Protein AF-A0A958N5G3-F1 (afdb_monomer)

Radius of gyration: 27.51 Å; Cα contacts (8 Å, |Δi|>4): 204; chains: 1; bounding box: 48×37×100 Å

Nearest PDB structures (foldseek):
  7nv1-assembly1_A  TM=3.699E-01  e=6.752E-01  Homo sapiens
  1t94-assembly2_B  TM=3.062E-01  e=9.249E-01  Homo sapiens
  6cst-assembly1_A  TM=3.623E-01  e=1.349E+00  Homo sapiens
  3in5-assembly2_B  TM=3.674E-01  e=1.630E+00  Homo sapiens
  5kt7-assembly1_A  TM=2.240E-01  e=6.510E+00  Homo sapiens

Sequence (167 aa):
MKTSIAASFFASALIHGILYFSLFLHKNIPQATYTEISIQHLPSVKSSKKATSQQRSTRKSFLKESKLEGDSLTHPQNFAPIYGKSLGIVANYPRLSRTLGEVGKVLVQIKYFSDKPMTFKVIESSGYSRLDQSAVLAAREAAKNENLIKYLLTKNQIELAFEFRLK

Secondary structure (DSSP, 8-state):
--SHHHHHHHHHHHHHHHHHHHHHTTTT---EEEEEEEEE--------------------------------------PPP-BGGGGT------HHHHHTT--EEEEEEEEEETTEEEEEEEEE--S-HHHHHHHHHHHHHHTT-HHHHHHHHHHSEEEEEEEEEE-

Structure (mmCIF, N/CA/C/O backb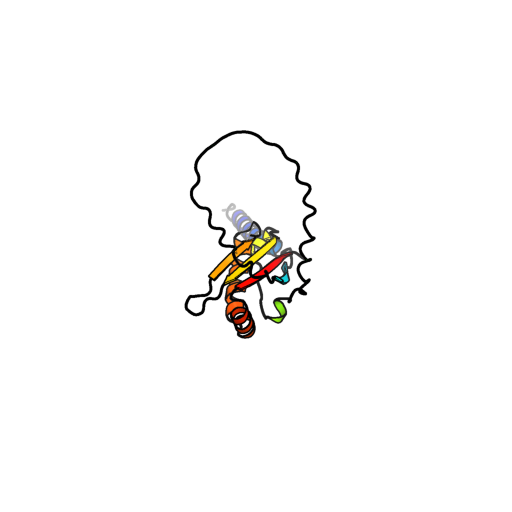one):
data_AF-A0A958N5G3-F1
#
_entry.id   AF-A0A958N5G3-F1
#
loop_
_atom_site.group_PDB
_atom_site.id
_atom_site.type_symbol
_atom_site.label_atom_id
_atom_site.label_alt_id
_atom_site.label_comp_id
_atom_site.label_asym_id
_atom_site.label_entity_id
_atom_site.label_seq_id
_atom_site.pdbx_PDB_ins_code
_atom_site.Cartn_x
_atom_site.Cartn_y
_atom_site.Cartn_z
_atom_site.occupancy
_atom_site.B_iso_or_equiv
_atom_site.auth_seq_id
_atom_site.auth_comp_id
_atom_site.auth_asym_id
_atom_site.auth_atom_id
_atom_site.pdbx_PDB_model_num
ATOM 1 N N . MET A 1 1 ? 10.609 20.676 -60.677 1.00 56.97 1 MET A N 1
ATOM 2 C CA . MET A 1 1 ? 9.583 19.802 -60.054 1.00 56.97 1 MET A CA 1
ATOM 3 C C . MET A 1 1 ? 10.100 18.382 -59.737 1.00 56.97 1 MET A C 1
ATOM 5 O O . MET A 1 1 ? 9.409 17.418 -60.024 1.00 56.97 1 MET A O 1
ATOM 9 N N . LYS A 1 2 ? 11.288 18.199 -59.129 1.00 53.19 2 LYS A N 1
ATOM 10 C CA . LYS A 1 2 ? 11.802 16.850 -58.758 1.00 53.19 2 LYS A CA 1
ATOM 11 C C . LYS A 1 2 ? 12.145 16.679 -57.269 1.00 53.19 2 LYS A C 1
ATOM 13 O O . LYS A 1 2 ? 12.445 15.576 -56.838 1.00 53.19 2 LYS A O 1
ATOM 18 N N . THR A 1 3 ? 12.044 17.735 -56.464 1.00 57.22 3 THR A N 1
ATOM 19 C CA . THR A 1 3 ? 12.371 17.710 -55.026 1.00 57.22 3 THR A CA 1
ATOM 20 C C . THR A 1 3 ? 11.212 17.256 -54.129 1.00 57.22 3 THR A C 1
ATOM 22 O O . THR A 1 3 ? 11.436 16.932 -52.970 1.00 57.22 3 THR A O 1
ATOM 25 N N . SER A 1 4 ? 9.980 17.174 -54.649 1.00 59.75 4 SER A N 1
ATOM 26 C CA . SER A 1 4 ? 8.784 16.900 -53.832 1.00 59.75 4 SER A CA 1
ATOM 27 C C . SER A 1 4 ? 8.598 15.430 -53.435 1.00 59.75 4 SER A C 1
ATOM 29 O O . SER A 1 4 ? 7.917 15.161 -52.452 1.00 59.75 4 SER A O 1
ATOM 31 N N . ILE A 1 5 ? 9.169 14.479 -54.179 1.00 60.59 5 ILE A N 1
ATOM 32 C CA . ILE A 1 5 ? 8.920 13.041 -53.962 1.00 60.59 5 ILE A CA 1
ATOM 33 C C . ILE A 1 5 ? 9.827 12.477 -52.858 1.00 60.59 5 ILE A C 1
ATOM 35 O O . ILE A 1 5 ? 9.424 11.585 -52.123 1.00 60.59 5 ILE A O 1
ATOM 39 N N . ALA A 1 6 ? 11.035 13.021 -52.678 1.00 62.53 6 ALA A N 1
ATOM 40 C CA . ALA A 1 6 ? 11.955 12.546 -51.643 1.00 62.53 6 ALA A CA 1
ATOM 41 C C . ALA A 1 6 ? 11.454 12.868 -50.221 1.00 62.53 6 ALA A C 1
ATOM 43 O O . ALA A 1 6 ? 11.598 12.049 -49.317 1.00 62.53 6 ALA A O 1
ATOM 44 N N . ALA A 1 7 ? 10.807 14.021 -50.022 1.00 64.75 7 ALA A N 1
ATOM 45 C CA . ALA A 1 7 ? 10.348 14.466 -48.705 1.00 64.75 7 ALA A CA 1
ATOM 46 C C . ALA A 1 7 ? 9.241 13.574 -48.101 1.00 64.75 7 ALA A C 1
ATOM 48 O O . ALA A 1 7 ? 9.214 13.364 -46.888 1.00 64.75 7 ALA A O 1
ATOM 49 N N . SER A 1 8 ? 8.362 12.994 -48.926 1.00 64.00 8 SER A N 1
ATOM 50 C CA . SER A 1 8 ? 7.267 12.137 -48.447 1.00 64.00 8 SER A CA 1
ATOM 51 C C . SER A 1 8 ? 7.743 10.788 -47.896 1.00 64.00 8 SER A C 1
ATOM 53 O O . SER A 1 8 ? 7.128 10.256 -46.971 1.00 64.00 8 SER A O 1
ATOM 55 N N . PHE A 1 9 ? 8.858 10.246 -48.400 1.00 68.44 9 PHE A N 1
ATOM 56 C CA . PHE A 1 9 ? 9.414 8.987 -47.889 1.00 68.44 9 PHE A CA 1
ATOM 57 C C . PHE A 1 9 ? 10.032 9.151 -46.496 1.00 68.44 9 PHE A C 1
ATOM 59 O O . PHE A 1 9 ? 9.823 8.298 -45.632 1.00 68.44 9 PHE A O 1
ATOM 66 N N . PHE A 1 10 ? 10.716 10.270 -46.241 1.00 68.62 10 PHE A N 1
ATOM 67 C CA . PHE A 1 10 ? 11.293 10.548 -44.923 1.00 68.62 10 PHE A CA 1
ATOM 68 C C . PHE A 1 10 ? 10.221 10.748 -43.849 1.00 68.62 10 PHE A C 1
ATOM 70 O O . PHE A 1 10 ? 10.361 10.213 -42.752 1.00 68.62 10 PHE A O 1
ATOM 77 N N . ALA A 1 11 ? 9.122 11.439 -44.169 1.00 70.44 11 ALA A N 1
ATOM 78 C CA . ALA A 1 11 ? 8.020 11.630 -43.226 1.00 70.44 11 ALA A CA 1
ATOM 79 C C . ALA A 1 11 ? 7.360 10.297 -42.823 1.00 70.44 11 ALA A C 1
ATOM 81 O O . ALA A 1 11 ? 7.103 10.060 -41.642 1.00 70.44 11 ALA A O 1
ATOM 82 N N . SER A 1 12 ? 7.144 9.393 -43.785 1.00 77.12 12 SER A N 1
ATOM 83 C CA . SER A 1 12 ? 6.541 8.083 -43.514 1.00 77.12 12 SER A CA 1
ATOM 84 C C . SER A 1 12 ? 7.447 7.188 -42.660 1.00 77.12 12 SER A C 1
ATOM 86 O O . SER A 1 12 ? 6.979 6.588 -41.688 1.00 77.12 12 SER A O 1
ATOM 88 N N . ALA A 1 13 ? 8.751 7.143 -42.959 1.00 74.81 13 ALA A N 1
ATOM 89 C CA . ALA A 1 13 ? 9.713 6.351 -42.192 1.00 74.81 13 ALA A CA 1
ATOM 90 C C . ALA A 1 13 ? 9.807 6.805 -40.723 1.00 74.81 13 ALA A C 1
ATOM 92 O O . ALA A 1 13 ? 9.914 5.972 -39.824 1.00 74.81 13 ALA A O 1
ATOM 93 N N . LEU A 1 14 ? 9.699 8.112 -40.469 1.00 77.31 14 LEU A N 1
ATOM 94 C CA . LEU A 1 14 ? 9.748 8.685 -39.123 1.00 77.31 14 LEU A CA 1
ATOM 95 C C . LEU A 1 14 ? 8.512 8.303 -38.291 1.00 77.31 14 LEU A C 1
ATOM 97 O O . LEU A 1 14 ? 8.649 7.890 -37.140 1.00 77.31 14 LEU A O 1
ATOM 101 N N . ILE A 1 15 ? 7.316 8.357 -38.888 1.00 75.94 15 ILE A N 1
ATOM 102 C CA . ILE A 1 15 ? 6.063 7.964 -38.221 1.00 75.94 15 ILE A CA 1
ATOM 103 C C . ILE A 1 15 ? 6.079 6.470 -37.871 1.00 75.94 15 ILE A C 1
ATOM 105 O O . ILE A 1 15 ? 5.776 6.094 -36.737 1.00 75.94 15 ILE A O 1
ATOM 109 N N . HIS A 1 16 ? 6.487 5.615 -38.812 1.00 72.50 16 HIS A N 1
ATOM 110 C CA . HIS A 1 16 ? 6.572 4.177 -38.561 1.00 72.50 16 HIS A CA 1
ATOM 111 C C . HIS A 1 16 ? 7.665 3.853 -37.535 1.00 72.50 16 HIS A C 1
ATOM 113 O O . HIS A 1 16 ? 7.435 3.034 -36.648 1.00 72.50 16 HIS A O 1
ATOM 119 N N . GLY A 1 17 ? 8.813 4.538 -37.581 1.00 75.56 17 GLY A N 1
ATOM 120 C CA . GLY A 1 17 ? 9.888 4.379 -36.599 1.00 75.56 17 GLY A CA 1
ATOM 121 C C . GLY A 1 17 ? 9.434 4.671 -35.165 1.00 75.56 17 GLY A C 1
ATOM 122 O O . GLY A 1 17 ? 9.694 3.870 -34.268 1.00 75.56 17 GLY A O 1
ATOM 123 N N . ILE A 1 18 ? 8.686 5.759 -34.952 1.00 79.00 18 ILE A N 1
ATOM 124 C CA . ILE A 1 18 ? 8.132 6.110 -33.632 1.00 79.00 18 ILE A CA 1
ATOM 125 C C . ILE A 1 18 ? 7.137 5.041 -33.151 1.00 79.00 18 ILE A C 1
ATOM 127 O O . ILE A 1 18 ? 7.193 4.619 -31.993 1.00 79.00 18 ILE A O 1
ATOM 131 N N . LEU A 1 19 ? 6.261 4.551 -34.035 1.00 72.31 19 LEU A N 1
ATOM 132 C CA . LEU A 1 19 ? 5.289 3.507 -33.694 1.00 72.31 19 LEU A CA 1
ATOM 133 C C . LEU A 1 19 ? 5.976 2.185 -33.322 1.00 72.31 19 LEU A C 1
ATOM 135 O O . LEU A 1 19 ? 5.677 1.620 -32.267 1.00 72.31 19 LEU A O 1
ATOM 139 N N . TYR A 1 20 ? 6.947 1.723 -34.114 1.00 73.25 20 TYR A N 1
ATOM 140 C CA . TYR A 1 20 ? 7.701 0.502 -33.809 1.00 73.25 20 TYR A CA 1
ATOM 141 C C . TYR A 1 20 ? 8.511 0.626 -32.516 1.00 73.25 20 TYR A C 1
ATOM 143 O O . TYR A 1 20 ? 8.514 -0.307 -31.712 1.00 73.25 20 TYR A O 1
ATOM 151 N N . PHE A 1 21 ? 9.136 1.778 -32.265 1.00 72.75 21 PHE A N 1
ATOM 152 C CA . PHE A 1 21 ? 9.878 2.018 -31.027 1.00 72.75 21 PHE A CA 1
ATOM 153 C C . PHE A 1 21 ? 8.960 1.997 -29.793 1.00 72.75 21 PHE A C 1
ATOM 155 O O . PHE A 1 21 ? 9.295 1.386 -28.776 1.00 72.75 21 PHE A O 1
ATOM 162 N N . SER A 1 22 ? 7.754 2.568 -29.899 1.00 64.56 22 SER A N 1
ATOM 163 C CA . SER A 1 22 ? 6.759 2.542 -28.817 1.00 64.56 22 SER A CA 1
ATOM 164 C C . SER A 1 22 ? 6.246 1.127 -28.497 1.00 64.56 22 SER A C 1
ATOM 166 O O . SER A 1 22 ? 6.020 0.801 -27.327 1.00 64.56 22 SER A O 1
ATOM 168 N N . LEU A 1 23 ? 6.125 0.261 -29.511 1.00 65.38 23 LEU A N 1
ATOM 169 C CA . LEU A 1 23 ? 5.750 -1.148 -29.351 1.00 65.38 23 LEU A CA 1
ATOM 170 C C . LEU A 1 23 ? 6.904 -1.996 -28.802 1.00 65.38 23 LEU A C 1
ATOM 172 O O . LEU A 1 23 ? 6.674 -2.890 -27.987 1.00 65.38 23 LEU A O 1
ATOM 176 N N . PHE A 1 24 ? 8.142 -1.707 -29.206 1.00 70.94 24 PHE A N 1
ATOM 177 C CA . PHE A 1 24 ? 9.328 -2.397 -28.700 1.00 70.94 24 PHE A CA 1
ATOM 178 C C . PHE A 1 24 ? 9.527 -2.148 -27.199 1.00 70.94 24 PHE A C 1
ATOM 180 O O . PHE A 1 24 ? 9.746 -3.093 -26.442 1.00 70.94 24 PHE A O 1
ATOM 187 N N . LEU A 1 25 ? 9.320 -0.908 -26.741 1.00 66.69 25 LEU A N 1
ATOM 188 C CA . LEU A 1 25 ? 9.351 -0.557 -25.316 1.00 66.69 25 LEU A CA 1
ATOM 189 C C . LEU A 1 25 ? 8.257 -1.25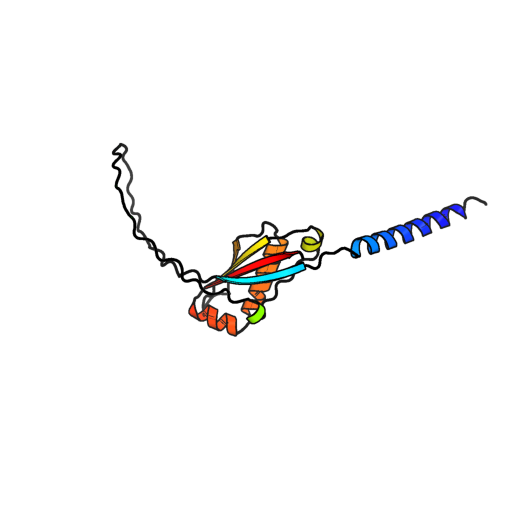3 -24.481 1.00 66.69 25 LEU A C 1
ATOM 191 O O . LEU A 1 25 ? 8.403 -1.369 -23.266 1.00 66.69 25 LEU A O 1
ATOM 195 N N . HIS A 1 26 ? 7.175 -1.743 -25.097 1.00 58.81 26 HIS A N 1
ATOM 196 C CA . HIS A 1 26 ? 6.100 -2.433 -24.374 1.00 58.81 26 HIS A CA 1
ATOM 197 C C . HIS A 1 26 ? 6.361 -3.925 -24.123 1.00 58.81 26 HIS A C 1
ATOM 199 O O . HIS A 1 26 ? 5.718 -4.493 -23.241 1.00 58.81 26 HIS A O 1
ATOM 205 N N . LYS A 1 27 ? 7.273 -4.583 -24.857 1.00 61.78 27 LYS A N 1
ATOM 206 C CA . LYS A 1 27 ? 7.386 -6.054 -24.807 1.00 61.78 27 LYS A CA 1
ATOM 207 C C . LYS A 1 27 ? 8.090 -6.618 -23.568 1.00 61.78 27 LYS A C 1
ATOM 209 O O . LYS A 1 27 ? 7.886 -7.788 -23.269 1.00 61.78 27 LYS A O 1
ATOM 214 N N . ASN A 1 28 ? 8.825 -5.801 -22.812 1.00 60.94 28 ASN A N 1
ATOM 215 C CA . ASN A 1 28 ? 9.620 -6.260 -21.665 1.00 60.94 28 ASN A CA 1
ATOM 216 C C . ASN A 1 28 ? 9.229 -5.565 -20.353 1.00 60.94 28 ASN A C 1
ATOM 218 O O . ASN A 1 28 ? 10.093 -5.137 -19.593 1.00 60.94 28 ASN A O 1
ATOM 222 N N . ILE A 1 29 ? 7.932 -5.406 -20.077 1.00 63.16 29 ILE A N 1
ATOM 223 C CA . ILE A 1 29 ? 7.505 -4.945 -18.750 1.00 63.16 29 ILE A CA 1
ATOM 224 C C . ILE A 1 29 ? 7.516 -6.166 -17.814 1.00 63.16 29 ILE A C 1
ATOM 226 O O . ILE A 1 29 ? 6.706 -7.071 -18.031 1.00 63.16 29 ILE A O 1
ATOM 230 N N . PRO A 1 30 ? 8.388 -6.217 -16.788 1.00 63.66 30 PRO A N 1
ATOM 231 C CA . PRO A 1 30 ? 8.432 -7.346 -15.860 1.00 63.66 30 PRO A CA 1
ATOM 232 C C . PRO A 1 30 ? 7.065 -7.533 -15.197 1.00 63.66 30 PRO A C 1
ATOM 234 O O . PRO A 1 30 ? 6.406 -6.556 -14.820 1.00 63.66 30 PRO A O 1
ATOM 237 N N . GLN A 1 31 ? 6.604 -8.779 -15.067 1.00 61.09 31 GLN A N 1
ATOM 238 C CA . GLN A 1 31 ? 5.337 -9.063 -14.396 1.00 61.09 31 GLN A CA 1
ATOM 239 C C . GLN A 1 31 ? 5.504 -8.844 -12.892 1.00 61.09 31 GLN A C 1
ATOM 241 O O . GLN A 1 31 ? 5.977 -9.705 -12.157 1.00 61.09 31 GLN A O 1
ATOM 246 N N . ALA A 1 32 ? 5.107 -7.673 -12.408 1.00 57.0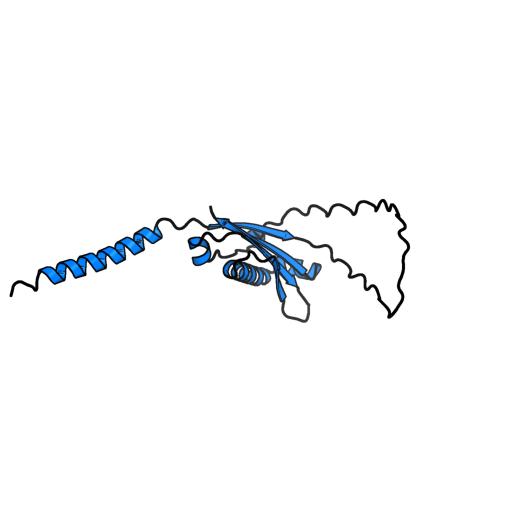3 32 ALA A N 1
ATOM 247 C CA . ALA A 1 32 ? 5.167 -7.393 -10.985 1.00 57.03 32 ALA A CA 1
ATOM 248 C C . ALA A 1 32 ? 4.114 -8.208 -10.228 1.00 57.03 32 ALA A C 1
ATOM 250 O O . ALA A 1 32 ? 2.931 -8.184 -10.572 1.00 57.03 32 ALA A O 1
ATOM 251 N N . THR A 1 33 ? 4.539 -8.908 -9.180 1.00 59.12 33 THR A N 1
ATOM 252 C CA . THR A 1 33 ? 3.642 -9.625 -8.269 1.00 59.12 33 THR A CA 1
ATOM 253 C C . THR A 1 33 ? 3.908 -9.117 -6.860 1.00 59.12 33 THR A C 1
ATOM 255 O O . THR A 1 33 ? 5.042 -9.147 -6.393 1.00 59.12 33 THR A O 1
ATOM 258 N N . TYR A 1 34 ? 2.877 -8.653 -6.158 1.00 60.78 34 TYR A N 1
ATOM 259 C CA . TYR A 1 34 ? 3.000 -8.429 -4.719 1.00 60.78 34 TYR A CA 1
ATOM 260 C C . TYR A 1 34 ? 2.934 -9.800 -4.043 1.00 60.78 34 TYR A C 1
ATOM 262 O O . TYR A 1 34 ? 2.056 -10.607 -4.356 1.00 60.78 34 TYR A O 1
ATOM 270 N N . THR A 1 35 ? 3.919 -10.112 -3.207 1.00 56.84 35 THR A N 1
ATOM 271 C CA . THR A 1 35 ? 4.128 -11.511 -2.798 1.00 56.84 35 THR A CA 1
ATOM 272 C C . THR A 1 35 ? 3.618 -11.773 -1.391 1.00 56.84 35 THR A C 1
ATOM 274 O O . THR A 1 35 ? 3.163 -12.878 -1.111 1.00 56.84 35 THR A O 1
ATOM 277 N N . GLU A 1 36 ? 3.572 -10.760 -0.527 1.00 61.84 36 GLU A N 1
ATOM 278 C CA . GLU A 1 36 ? 3.186 -11.005 0.853 1.00 61.84 36 GLU A CA 1
ATOM 279 C C . GLU A 1 36 ? 2.601 -9.761 1.508 1.00 61.84 36 GLU A C 1
ATOM 281 O O . GLU A 1 36 ? 3.158 -8.663 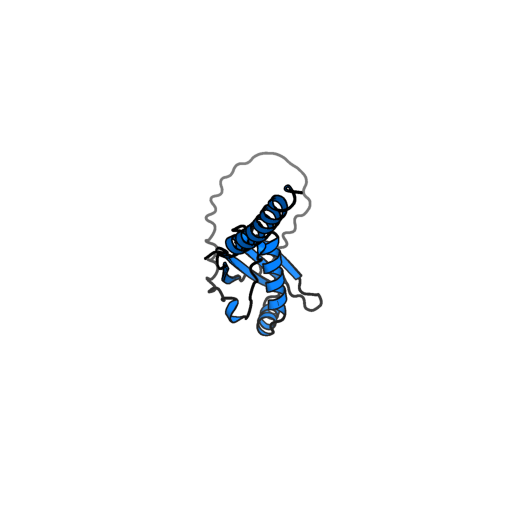1.427 1.00 61.84 36 GLU A O 1
ATOM 286 N N . ILE A 1 37 ? 1.445 -9.951 2.141 1.00 64.69 37 ILE A N 1
ATOM 287 C CA . ILE A 1 37 ? 0.921 -9.008 3.116 1.00 64.69 37 ILE A CA 1
ATOM 288 C C . ILE A 1 37 ? 0.951 -9.740 4.441 1.00 64.69 37 ILE A C 1
ATOM 290 O O . ILE A 1 37 ? 0.258 -10.746 4.576 1.00 64.69 37 ILE A O 1
ATOM 294 N N . SER A 1 38 ? 1.757 -9.262 5.379 1.00 69.31 38 SER A N 1
ATOM 295 C CA . SER A 1 38 ? 1.874 -9.854 6.710 1.00 69.31 38 SER A CA 1
ATOM 296 C C . SER A 1 38 ? 1.308 -8.887 7.738 1.00 69.31 38 SER A C 1
ATOM 298 O O . SER A 1 38 ? 1.660 -7.704 7.749 1.00 69.31 38 SER A O 1
ATOM 300 N N . ILE A 1 39 ? 0.404 -9.381 8.583 1.00 66.81 39 ILE A N 1
ATOM 301 C CA . ILE A 1 39 ? -0.124 -8.617 9.712 1.00 66.81 39 ILE A CA 1
ATOM 302 C C . ILE A 1 39 ? 0.817 -8.821 10.889 1.00 66.81 39 ILE A C 1
ATOM 304 O O . ILE A 1 39 ? 0.912 -9.924 11.427 1.00 66.81 39 ILE A O 1
ATOM 308 N N . GLN A 1 40 ? 1.493 -7.753 11.302 1.00 70.25 40 GLN A N 1
ATOM 309 C CA . GLN A 1 40 ? 2.319 -7.792 12.500 1.00 70.25 40 GLN A CA 1
ATOM 310 C C . GLN A 1 40 ? 1.502 -7.312 13.698 1.00 70.25 40 GLN A C 1
ATOM 312 O O . GLN A 1 40 ? 0.962 -6.205 13.729 1.00 70.25 40 GLN A O 1
ATOM 317 N N . HIS A 1 41 ? 1.394 -8.175 14.704 1.00 60.22 41 HIS A N 1
ATOM 318 C CA . HIS A 1 41 ? 0.858 -7.807 16.002 1.00 60.22 41 HIS A CA 1
ATOM 319 C C . HIS A 1 41 ? 1.974 -7.221 16.857 1.00 60.22 41 HIS A C 1
ATOM 321 O O . HIS A 1 41 ? 2.791 -7.967 17.395 1.00 60.22 41 HIS A O 1
ATOM 327 N N . LEU A 1 42 ? 1.982 -5.902 17.054 1.00 56.84 42 LEU A N 1
ATOM 328 C CA . LEU A 1 42 ? 2.784 -5.349 18.138 1.00 56.84 42 LEU A CA 1
ATOM 329 C C . LEU A 1 42 ? 2.050 -5.574 19.463 1.00 56.84 42 LEU A C 1
ATOM 331 O O . LEU A 1 42 ? 0.879 -5.188 19.584 1.00 56.84 42 LEU A O 1
ATOM 335 N N . PRO A 1 43 ? 2.708 -6.161 20.481 1.00 54.22 43 PRO A N 1
ATOM 336 C CA . PRO A 1 43 ? 2.175 -6.100 21.829 1.00 54.22 43 PRO A CA 1
ATOM 337 C C . PRO A 1 43 ? 1.983 -4.623 22.173 1.00 54.22 43 PRO A C 1
ATOM 339 O O . PRO A 1 43 ? 2.868 -3.803 21.936 1.00 54.22 43 PRO A O 1
ATOM 342 N N . SER A 1 44 ? 0.804 -4.270 22.691 1.00 51.44 44 SER A N 1
ATOM 343 C CA . SER A 1 44 ? 0.532 -2.931 23.211 1.00 51.44 44 SER A CA 1
ATOM 344 C C . SER A 1 44 ? 1.555 -2.642 24.307 1.00 51.44 44 SER A C 1
ATOM 346 O O . SER A 1 44 ? 1.347 -3.022 25.462 1.00 51.44 44 SER A O 1
ATOM 348 N N . VAL A 1 45 ? 2.664 -1.991 23.951 1.00 57.47 45 VAL A N 1
ATOM 349 C CA . VAL A 1 45 ? 3.656 -1.509 24.905 1.00 57.47 45 VAL A CA 1
ATOM 350 C C . VAL A 1 45 ? 2.918 -0.490 25.755 1.00 57.47 45 VAL A C 1
ATOM 352 O O . VAL A 1 45 ? 2.686 0.640 25.326 1.00 57.47 45 VAL A O 1
ATOM 355 N N . LYS A 1 46 ? 2.461 -0.915 26.940 1.00 55.75 46 LYS A N 1
ATOM 356 C CA . LYS A 1 46 ? 1.905 -0.016 27.949 1.00 55.75 46 LYS A CA 1
ATOM 357 C C . LYS A 1 46 ? 2.972 1.046 28.155 1.00 55.75 46 LYS A C 1
ATOM 359 O O . LYS A 1 46 ? 4.033 0.736 28.690 1.00 55.75 46 LYS A O 1
ATOM 364 N N . SER A 1 47 ? 2.734 2.260 27.654 1.00 50.94 47 SER A N 1
ATOM 365 C CA . SER A 1 47 ? 3.684 3.352 27.801 1.00 50.94 47 SER A CA 1
ATOM 366 C C . SER A 1 47 ? 3.884 3.546 29.297 1.00 50.94 47 SER A C 1
ATOM 368 O O . SER A 1 47 ? 2.997 4.053 29.989 1.00 50.94 47 SER A O 1
ATOM 370 N N . SER A 1 48 ? 5.017 3.076 29.810 1.00 51.88 48 SER A N 1
ATOM 371 C CA . SER A 1 48 ? 5.472 3.385 31.152 1.00 51.88 48 SER A CA 1
ATOM 372 C C . SER A 1 48 ? 5.628 4.899 31.188 1.00 51.88 48 SER A C 1
ATOM 374 O O . SER A 1 48 ? 6.639 5.432 30.731 1.00 51.88 48 SER A O 1
ATOM 376 N N . LYS A 1 49 ? 4.602 5.601 31.686 1.00 53.16 49 LYS A N 1
ATOM 377 C CA . LYS A 1 49 ? 4.686 7.002 32.092 1.00 53.16 49 LYS A CA 1
ATOM 378 C C . LYS A 1 49 ? 5.704 7.068 33.230 1.00 53.16 49 LYS A C 1
ATOM 380 O O . LYS A 1 49 ? 5.340 7.079 34.401 1.00 53.16 49 LYS A O 1
ATOM 385 N N . LYS A 1 50 ? 6.995 7.071 32.894 1.00 53.00 50 LYS A N 1
ATOM 386 C CA . LYS A 1 50 ? 8.036 7.489 33.821 1.00 53.00 50 LYS A CA 1
ATOM 387 C C . LYS A 1 50 ? 7.949 9.002 33.889 1.00 53.00 50 LYS A C 1
ATOM 389 O O . LYS A 1 50 ? 8.371 9.712 32.981 1.00 53.00 50 LYS A O 1
ATOM 394 N N . ALA A 1 51 ? 7.340 9.460 34.975 1.00 61.59 51 ALA A N 1
ATOM 395 C CA . ALA A 1 51 ? 7.585 10.773 35.526 1.00 61.59 51 ALA A CA 1
ATOM 396 C C . ALA A 1 51 ? 9.094 11.052 35.478 1.00 61.59 51 ALA A C 1
ATOM 398 O O . ALA A 1 51 ? 9.897 10.256 35.961 1.00 61.59 51 ALA A O 1
ATOM 399 N N . THR A 1 52 ? 9.497 12.159 34.869 1.00 57.69 52 THR A N 1
ATOM 400 C CA . THR A 1 52 ? 10.817 12.731 35.126 1.00 57.69 52 THR A CA 1
ATOM 401 C C . THR A 1 52 ? 10.598 14.172 35.522 1.00 57.69 52 THR A C 1
ATOM 403 O O . THR A 1 52 ? 10.433 15.078 34.710 1.00 57.69 52 THR A O 1
ATOM 406 N N . SER A 1 53 ? 10.486 14.271 36.842 1.00 56.91 53 SER A N 1
ATOM 407 C CA . SER A 1 53 ? 10.658 15.440 37.675 1.00 56.91 53 SER A CA 1
ATOM 408 C C . SER A 1 53 ? 11.914 16.215 37.290 1.00 56.91 53 SER A C 1
ATOM 410 O O . SER A 1 53 ? 12.941 15.643 36.925 1.00 56.91 53 SER A O 1
ATOM 412 N N . GLN A 1 54 ? 11.805 17.529 37.437 1.00 61.41 54 GLN A N 1
ATOM 413 C CA . GLN A 1 54 ? 12.906 18.470 37.531 1.00 61.41 54 GLN A CA 1
ATOM 414 C C . GLN A 1 54 ? 14.024 17.907 38.423 1.00 61.41 54 GLN A C 1
ATOM 416 O O . GLN A 1 54 ? 13.795 17.674 39.607 1.00 61.41 54 GLN A O 1
ATOM 421 N N . GLN A 1 55 ? 15.249 17.775 37.907 1.00 54.00 55 GLN A N 1
ATOM 422 C CA . GLN A 1 55 ? 16.418 18.035 38.744 1.00 54.00 55 GLN A CA 1
ATOM 423 C C . GLN A 1 55 ? 17.644 18.436 37.927 1.00 54.00 55 GLN A C 1
ATOM 425 O O . GLN A 1 55 ? 18.116 17.757 37.020 1.00 54.00 55 GLN A O 1
ATOM 430 N N . ARG A 1 56 ? 18.096 19.634 38.275 1.00 62.50 56 ARG A N 1
ATOM 431 C CA . ARG A 1 56 ? 19.174 20.436 37.722 1.00 62.50 56 ARG A CA 1
ATOM 432 C C . ARG A 1 56 ? 20.408 20.204 38.598 1.00 62.50 56 ARG A C 1
ATOM 434 O O . ARG A 1 56 ? 20.281 20.317 39.812 1.00 62.50 56 ARG A O 1
ATOM 441 N N . SER A 1 57 ? 21.578 20.024 37.971 1.00 67.62 57 SER A N 1
ATOM 442 C CA . SER A 1 57 ? 22.929 20.010 38.581 1.00 67.62 57 SER A CA 1
ATOM 443 C C . SER A 1 57 ? 23.198 18.811 39.520 1.00 67.62 57 SER A C 1
ATOM 445 O O . SER A 1 57 ? 22.310 18.388 40.235 1.00 67.62 57 SER A O 1
ATOM 447 N N . THR A 1 58 ? 24.350 18.145 39.566 1.00 58.22 58 THR A N 1
ATOM 448 C CA . THR A 1 58 ? 25.740 18.537 39.330 1.00 58.22 58 THR A CA 1
ATOM 449 C C . THR A 1 58 ? 26.586 17.349 38.833 1.00 58.22 58 THR A C 1
ATOM 451 O O . THR A 1 58 ? 26.243 16.177 38.920 1.00 58.22 58 THR A O 1
ATOM 454 N N . ARG A 1 59 ? 27.727 17.746 38.280 1.00 61.25 59 ARG A N 1
ATOM 455 C CA . ARG A 1 59 ? 28.910 17.041 37.780 1.00 61.25 59 ARG A CA 1
ATOM 456 C C . ARG A 1 59 ? 29.501 15.967 38.730 1.00 61.25 59 ARG A C 1
ATOM 458 O O . ARG A 1 59 ? 29.506 16.171 39.936 1.00 61.25 59 ARG A O 1
ATOM 465 N N . LYS A 1 60 ? 30.219 15.015 38.105 1.00 57.22 60 LYS A N 1
ATOM 466 C CA . LYS A 1 60 ? 31.386 14.207 38.562 1.00 57.22 60 LYS A CA 1
ATOM 467 C C . LYS A 1 60 ? 31.168 12.764 39.069 1.00 57.22 60 LYS A C 1
ATOM 469 O O . LYS A 1 60 ? 30.810 12.518 40.208 1.00 57.22 60 LYS A O 1
ATOM 474 N N . SER A 1 61 ? 31.582 11.848 38.181 1.00 69.19 61 SER A N 1
ATOM 475 C CA . SER A 1 61 ? 32.448 10.679 38.418 1.00 69.19 61 SER A CA 1
ATOM 476 C C . SER A 1 61 ? 32.054 9.675 39.503 1.00 69.19 61 SER A C 1
ATOM 478 O O . SER A 1 61 ? 32.453 9.826 40.654 1.00 69.19 61 SER A O 1
ATOM 480 N N . PHE A 1 62 ? 31.467 8.553 39.082 1.00 53.12 62 PHE A N 1
ATOM 481 C CA . PHE A 1 62 ? 31.831 7.250 39.639 1.00 53.12 62 PHE A CA 1
ATOM 482 C C . PHE A 1 62 ? 31.487 6.137 38.640 1.00 53.12 62 PHE A C 1
ATOM 484 O O . PHE A 1 62 ? 30.320 5.848 38.382 1.00 53.12 62 PHE A O 1
ATOM 491 N N . LEU A 1 63 ? 32.524 5.559 38.032 1.00 62.84 63 LEU A N 1
ATOM 492 C CA . LEU A 1 63 ? 32.437 4.381 37.179 1.00 62.84 63 LEU A CA 1
ATOM 493 C C . LEU A 1 63 ? 32.263 3.172 38.110 1.00 62.84 63 LEU A C 1
ATOM 495 O O . LEU A 1 63 ? 33.196 2.807 38.822 1.00 62.84 63 LEU A O 1
ATOM 499 N N . LYS A 1 64 ? 31.062 2.592 38.160 1.00 55.53 64 LYS A N 1
ATOM 500 C CA . LYS A 1 64 ? 30.816 1.321 38.850 1.00 55.53 64 LYS A CA 1
ATOM 501 C C . LYS A 1 64 ? 30.155 0.364 37.872 1.00 55.53 64 LYS A C 1
ATOM 503 O O . LYS A 1 64 ? 28.976 0.497 37.552 1.00 55.53 64 LYS A O 1
ATOM 508 N N . GLU A 1 65 ? 30.963 -0.569 37.383 1.00 61.72 65 GLU A N 1
ATOM 509 C CA . GLU A 1 65 ? 30.531 -1.746 36.640 1.00 61.72 65 GLU A CA 1
ATOM 510 C C . GLU A 1 65 ? 29.515 -2.512 37.494 1.00 61.72 65 GLU A C 1
ATOM 512 O O . GLU A 1 65 ? 29.851 -3.094 38.525 1.00 61.72 65 GLU A O 1
ATOM 517 N N . SER A 1 66 ? 28.245 -2.468 37.092 1.00 57.03 66 SER A N 1
ATOM 518 C CA . SER A 1 66 ? 27.214 -3.354 37.622 1.00 57.03 66 SER A CA 1
ATOM 519 C C . SER A 1 66 ? 26.826 -4.326 36.521 1.00 57.03 66 SER A C 1
ATOM 521 O O . SER A 1 66 ? 26.163 -3.997 35.540 1.00 57.03 66 SER A O 1
ATOM 523 N N . LYS A 1 67 ? 27.345 -5.537 36.697 1.00 60.69 67 LYS A N 1
ATOM 524 C CA . LYS A 1 67 ? 27.025 -6.757 35.973 1.00 60.69 67 LYS A CA 1
ATOM 525 C C . LYS A 1 67 ? 25.554 -7.088 36.250 1.00 60.69 67 LYS A C 1
ATOM 527 O O . LYS A 1 67 ? 25.234 -7.677 37.276 1.00 60.69 67 LYS A O 1
ATOM 532 N N . LEU A 1 68 ? 24.663 -6.619 35.382 1.00 56.88 68 LEU A N 1
ATOM 533 C CA . LEU A 1 68 ? 23.251 -6.991 35.368 1.00 56.88 68 LEU A CA 1
ATOM 534 C C . LEU A 1 68 ? 23.057 -8.018 34.253 1.00 56.88 68 LEU A C 1
ATOM 536 O O . LEU A 1 68 ? 22.896 -7.665 33.086 1.00 56.88 68 LEU A O 1
ATOM 540 N N . GLU A 1 69 ? 23.107 -9.295 34.636 1.00 54.19 69 GLU A N 1
ATOM 541 C CA . GLU A 1 69 ? 22.477 -10.393 33.901 1.00 54.19 69 GLU A CA 1
ATOM 542 C C . GLU A 1 69 ? 20.969 -10.116 33.890 1.00 54.19 69 GLU A C 1
ATOM 544 O O . GLU A 1 69 ? 20.236 -10.438 34.821 1.00 54.19 69 GLU A O 1
ATOM 549 N N . GLY A 1 70 ? 20.536 -9.373 32.872 1.00 52.34 70 GLY A N 1
ATOM 550 C CA . GLY A 1 70 ? 19.140 -9.062 32.625 1.00 52.34 70 GLY A CA 1
ATOM 551 C C . GLY A 1 70 ? 18.461 -10.253 31.973 1.00 52.34 70 GLY A C 1
ATOM 552 O O . GLY A 1 70 ? 18.798 -10.610 30.844 1.00 52.34 70 GLY A O 1
ATOM 553 N N . ASP A 1 71 ? 17.519 -10.829 32.716 1.00 49.50 71 ASP A N 1
ATOM 554 C CA . ASP A 1 71 ? 16.532 -11.810 32.282 1.00 49.50 71 ASP A CA 1
ATOM 555 C C . ASP A 1 71 ? 16.156 -11.649 30.808 1.00 49.50 71 ASP A C 1
ATOM 557 O O . ASP A 1 71 ? 15.723 -10.585 30.350 1.00 49.50 71 ASP A O 1
ATOM 561 N N . SER A 1 72 ? 16.328 -12.751 30.082 1.00 47.44 72 SER A N 1
ATOM 562 C CA . SER A 1 72 ? 15.965 -12.913 28.683 1.00 47.44 72 SER A CA 1
ATOM 563 C C . SER A 1 72 ? 14.493 -12.545 28.500 1.00 47.44 72 SER A C 1
ATOM 565 O O . SER A 1 72 ? 13.589 -13.313 28.834 1.00 47.44 72 SER A O 1
ATOM 567 N N . LEU A 1 73 ? 14.254 -11.338 27.985 1.00 50.25 73 LEU A N 1
ATOM 568 C CA . LEU A 1 73 ? 12.943 -10.877 27.559 1.00 50.25 73 LEU A CA 1
ATOM 569 C C . LEU A 1 73 ? 12.438 -11.840 26.485 1.00 50.25 73 LEU A C 1
ATOM 571 O O . LEU A 1 73 ? 12.894 -11.826 25.344 1.00 50.25 73 LEU A O 1
ATOM 575 N N . THR A 1 74 ? 11.526 -12.703 26.927 1.00 44.69 74 THR A N 1
ATOM 576 C CA . THR A 1 74 ? 10.563 -13.503 26.173 1.00 44.69 74 THR A CA 1
ATOM 577 C C . THR A 1 74 ? 10.572 -13.216 24.675 1.00 44.69 74 THR A C 1
ATOM 579 O O . THR A 1 74 ? 10.136 -12.144 24.242 1.00 44.69 74 THR A O 1
ATOM 582 N N . HIS A 1 75 ? 11.027 -14.204 23.899 1.00 44.41 75 HIS A N 1
ATOM 583 C CA . HIS A 1 75 ? 10.861 -14.246 22.450 1.00 44.41 75 HIS A CA 1
ATOM 584 C C . HIS A 1 75 ? 9.424 -13.825 22.094 1.00 44.41 75 HIS A C 1
ATOM 586 O O . HIS A 1 75 ? 8.478 -14.418 22.627 1.00 44.41 75 HIS A O 1
ATOM 592 N N . PRO A 1 76 ? 9.233 -12.804 21.240 1.00 46.94 76 PRO A N 1
ATOM 593 C CA . PRO A 1 76 ? 7.905 -12.431 20.786 1.00 46.94 76 PRO A CA 1
ATOM 594 C C . PRO A 1 76 ? 7.272 -13.665 20.149 1.00 46.94 76 PRO A C 1
ATOM 596 O O . PRO A 1 76 ? 7.894 -14.335 19.325 1.00 46.94 76 PRO A O 1
ATOM 599 N N . GLN A 1 77 ? 6.063 -14.004 20.595 1.00 49.50 77 GLN A N 1
ATOM 600 C CA . GLN A 1 77 ? 5.317 -15.134 20.062 1.00 49.50 77 GLN A CA 1
ATOM 601 C C . GLN A 1 77 ? 5.302 -15.035 18.534 1.00 49.50 77 GLN A C 1
ATOM 603 O O . GLN A 1 77 ? 4.875 -14.021 17.982 1.00 49.50 77 GLN A O 1
ATOM 608 N N . ASN A 1 78 ? 5.815 -16.076 17.872 1.00 43.34 78 ASN A N 1
ATOM 609 C CA . ASN A 1 78 ? 5.775 -16.246 16.424 1.00 43.34 78 ASN A CA 1
ATOM 610 C C . ASN A 1 78 ? 4.310 -16.363 15.988 1.00 43.34 78 ASN A C 1
ATOM 612 O O . ASN A 1 78 ? 3.775 -17.459 15.830 1.00 43.34 78 ASN A O 1
ATOM 616 N N . PHE A 1 79 ? 3.633 -15.229 15.834 1.00 54.62 79 PHE A N 1
ATOM 617 C CA . PHE A 1 79 ? 2.347 -15.186 15.162 1.00 54.62 79 PHE A CA 1
ATOM 618 C C . PHE A 1 79 ? 2.603 -15.498 13.690 1.00 54.62 79 PHE A C 1
ATOM 620 O O . PHE A 1 79 ? 3.364 -14.794 13.026 1.00 54.62 79 PHE A O 1
ATOM 627 N N . ALA A 1 80 ? 2.004 -16.583 13.196 1.00 54.03 80 ALA A N 1
ATOM 628 C CA . ALA A 1 80 ? 2.075 -16.920 11.783 1.00 54.03 80 ALA A CA 1
ATOM 629 C C . ALA A 1 80 ? 1.566 -15.722 10.958 1.00 54.03 80 ALA A C 1
ATOM 631 O O . ALA A 1 80 ? 0.525 -15.152 11.308 1.00 54.03 80 ALA A O 1
ATOM 632 N N . PRO A 1 81 ? 2.278 -15.314 9.893 1.00 58.50 81 PRO A N 1
ATOM 633 C CA . PRO A 1 81 ? 1.851 -14.204 9.059 1.00 58.50 81 PRO A CA 1
ATOM 634 C C . PRO A 1 81 ? 0.469 -14.517 8.479 1.00 58.50 81 PRO A C 1
ATOM 636 O O . PRO A 1 81 ? 0.287 -15.480 7.735 1.00 58.50 81 PRO A O 1
ATOM 639 N N . ILE A 1 82 ? -0.532 -13.709 8.828 1.00 64.56 82 ILE A N 1
ATOM 640 C 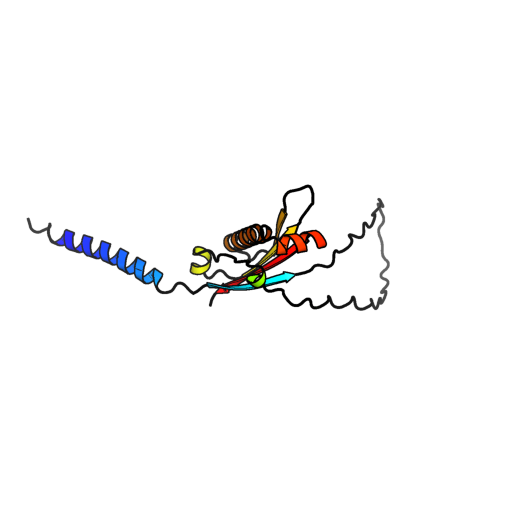CA . ILE A 1 82 ? -1.834 -13.780 8.166 1.00 64.56 82 ILE A CA 1
ATOM 641 C C . ILE A 1 82 ? -1.652 -13.144 6.791 1.00 64.56 82 ILE A C 1
ATOM 643 O O . ILE A 1 82 ? -1.500 -11.927 6.690 1.00 64.56 82 ILE A O 1
ATOM 647 N N . TYR A 1 83 ? -1.667 -13.970 5.745 1.00 69.25 83 TYR A N 1
ATOM 648 C CA . TYR A 1 83 ? -1.553 -13.510 4.365 1.00 69.25 83 TYR A CA 1
ATOM 649 C C . TYR A 1 83 ? -2.716 -12.582 4.017 1.00 69.25 83 TYR A C 1
ATOM 651 O O . TYR A 1 83 ? -3.849 -13.036 3.893 1.00 69.25 83 TYR A O 1
ATOM 659 N N . GLY A 1 84 ? -2.458 -11.297 3.772 1.00 69.25 84 GLY A N 1
ATOM 660 C CA . GLY A 1 84 ? -3.517 -10.317 3.482 1.00 69.25 84 GLY A CA 1
ATOM 661 C C . GLY A 1 84 ? -4.390 -10.641 2.262 1.00 69.25 84 GLY A C 1
ATOM 662 O O . GLY A 1 84 ? -5.490 -10.105 2.152 1.00 69.25 84 GLY A O 1
ATOM 663 N N . LYS A 1 85 ? -3.985 -11.584 1.398 1.00 74.19 85 LYS A N 1
ATOM 664 C CA . LYS A 1 85 ? -4.850 -12.129 0.340 1.00 74.19 85 LYS A CA 1
ATOM 665 C C . LYS A 1 85 ? -6.106 -12.815 0.899 1.00 74.19 85 LYS A C 1
ATOM 667 O O . LYS A 1 85 ? -7.163 -12.691 0.290 1.00 74.19 85 LYS A O 1
ATOM 672 N N . SER A 1 86 ? -6.025 -13.484 2.054 1.00 76.69 86 SER A N 1
ATOM 673 C CA . SER A 1 86 ? -7.200 -14.084 2.714 1.00 76.69 86 SER A CA 1
ATOM 674 C C . SER A 1 86 ? -8.182 -13.027 3.227 1.00 76.69 86 SER A C 1
ATOM 676 O O . SER A 1 86 ? -9.376 -13.285 3.337 1.00 76.69 86 SER A O 1
ATOM 678 N N . LEU A 1 87 ? -7.687 -11.813 3.474 1.00 76.50 87 LEU A N 1
ATOM 679 C CA . LEU A 1 87 ? -8.471 -10.644 3.863 1.00 76.50 87 LEU A CA 1
ATOM 680 C C . LEU A 1 87 ? -8.926 -9.809 2.656 1.00 76.50 87 LEU A C 1
ATOM 682 O O . LEU A 1 87 ? -9.470 -8.719 2.832 1.00 76.50 87 LEU A O 1
ATOM 686 N N . GLY A 1 88 ? -8.699 -10.297 1.431 1.00 81.69 88 GLY A N 1
ATOM 687 C CA . GLY A 1 88 ? -9.036 -9.581 0.201 1.00 81.69 88 GLY A CA 1
ATOM 688 C C . GLY A 1 88 ? -8.222 -8.303 -0.009 1.00 81.69 88 GLY A C 1
ATOM 689 O O . GLY A 1 88 ? -8.632 -7.441 -0.778 1.00 81.69 88 GLY A O 1
ATOM 690 N N . ILE A 1 89 ? -7.084 -8.152 0.674 1.00 86.25 89 ILE A N 1
ATOM 691 C CA . ILE A 1 89 ? -6.237 -6.967 0.551 1.00 86.25 89 ILE A CA 1
ATOM 692 C C . ILE A 1 89 ? -5.365 -7.130 -0.691 1.00 86.25 89 ILE A C 1
ATOM 694 O O . ILE A 1 89 ? -4.573 -8.071 -0.799 1.00 86.25 89 ILE A O 1
ATOM 698 N N . VAL A 1 90 ? -5.503 -6.194 -1.626 1.00 86.56 90 VAL A N 1
ATOM 699 C CA . VAL A 1 90 ? -4.746 -6.167 -2.878 1.00 86.56 90 VAL A CA 1
ATOM 700 C C . VAL A 1 90 ? -4.072 -4.807 -3.005 1.00 86.56 90 VAL A C 1
ATOM 702 O O . VAL A 1 90 ? -4.741 -3.779 -3.039 1.00 86.56 90 VAL A O 1
ATOM 705 N N . ALA A 1 91 ? -2.740 -4.792 -3.078 1.00 89.94 91 ALA A N 1
ATOM 706 C CA . ALA A 1 91 ? -1.984 -3.579 -3.377 1.00 89.94 91 ALA A CA 1
ATOM 707 C C . ALA A 1 91 ? -1.671 -3.499 -4.875 1.00 89.94 91 ALA A C 1
ATOM 709 O O . ALA A 1 91 ? -1.195 -4.462 -5.479 1.00 89.94 91 ALA A O 1
ATOM 710 N N . ASN A 1 92 ? -1.923 -2.340 -5.485 1.00 91.69 92 ASN A N 1
ATOM 711 C CA . ASN A 1 92 ? -1.658 -2.134 -6.906 1.00 91.69 92 ASN A CA 1
ATOM 712 C C . ASN A 1 92 ? -0.197 -1.733 -7.140 1.00 91.69 92 ASN A C 1
ATOM 714 O O . ASN A 1 92 ? 0.237 -0.680 -6.687 1.00 91.69 92 ASN A O 1
ATOM 718 N N . TYR A 1 93 ? 0.566 -2.510 -7.899 1.00 93.06 93 TYR A N 1
ATOM 719 C CA . TYR A 1 93 ? 1.946 -2.145 -8.217 1.00 93.06 93 TYR A CA 1
ATOM 720 C C . TYR A 1 93 ? 1.989 -1.033 -9.281 1.00 93.06 93 TYR A C 1
ATOM 722 O O . TYR A 1 93 ? 1.662 -1.318 -10.443 1.00 93.06 93 TYR A O 1
ATOM 730 N N . PRO A 1 94 ? 2.424 0.204 -8.952 1.00 93.75 94 PRO A N 1
ATOM 731 C CA . PRO A 1 94 ? 2.383 1.327 -9.885 1.00 93.75 94 PRO A CA 1
ATOM 732 C C . PRO A 1 94 ? 3.174 1.041 -11.163 1.00 93.75 94 PRO A C 1
ATOM 734 O O . PRO A 1 94 ? 4.305 0.553 -11.110 1.00 93.75 94 PRO A O 1
ATOM 737 N N . ARG A 1 95 ? 2.599 1.384 -12.324 1.00 90.12 95 ARG A N 1
ATOM 738 C CA . ARG A 1 95 ? 3.214 1.125 -13.639 1.00 90.12 95 ARG A CA 1
ATOM 739 C C . ARG A 1 95 ? 4.625 1.704 -13.737 1.00 90.12 95 ARG A C 1
ATOM 741 O O . ARG A 1 95 ? 5.527 1.007 -14.179 1.00 90.12 95 ARG A O 1
ATOM 748 N N . LEU A 1 96 ? 4.815 2.949 -13.299 1.00 91.81 96 LEU A N 1
ATOM 749 C CA . LEU A 1 96 ? 6.118 3.610 -13.367 1.00 91.81 96 LEU A CA 1
ATOM 750 C C . LEU A 1 96 ? 7.152 2.927 -12.462 1.00 91.81 96 LEU A C 1
ATOM 752 O O . LEU A 1 96 ? 8.261 2.676 -12.911 1.00 91.81 96 LEU A O 1
ATOM 756 N N . SER A 1 97 ? 6.773 2.550 -11.237 1.00 94.88 97 SER A N 1
ATOM 757 C CA . SER A 1 97 ? 7.642 1.791 -10.327 1.00 94.88 97 SER A CA 1
ATOM 758 C C . SER A 1 97 ? 8.061 0.449 -10.919 1.00 94.88 97 SER A C 1
ATOM 760 O O . SER A 1 97 ? 9.224 0.073 -10.840 1.00 94.88 97 SER A O 1
ATOM 762 N N . ARG A 1 98 ? 7.134 -0.238 -11.594 1.00 89.75 98 ARG A N 1
ATOM 763 C CA . ARG A 1 98 ? 7.416 -1.483 -12.317 1.00 89.75 98 ARG A CA 1
ATOM 764 C C . ARG A 1 98 ? 8.402 -1.279 -13.466 1.00 89.75 98 ARG A C 1
ATOM 766 O O . ARG A 1 98 ? 9.325 -2.067 -13.614 1.00 89.75 98 ARG A O 1
ATOM 773 N N . THR A 1 99 ? 8.218 -0.231 -14.268 1.00 88.56 99 THR A N 1
ATOM 774 C CA . THR A 1 99 ? 9.123 0.103 -15.379 1.00 88.56 99 THR A CA 1
ATOM 775 C C . THR A 1 99 ? 10.513 0.515 -14.890 1.00 88.56 99 THR A C 1
ATOM 777 O O . THR A 1 99 ? 11.499 0.190 -15.539 1.00 88.56 99 THR A O 1
ATOM 780 N N . LEU A 1 100 ? 10.594 1.205 -13.751 1.00 92.38 100 LEU A N 1
ATOM 781 C CA . LEU A 1 100 ? 11.850 1.673 -13.158 1.00 92.38 100 LEU A CA 1
ATOM 782 C C . LEU A 1 100 ? 12.567 0.620 -12.303 1.00 92.38 100 LEU A C 1
ATOM 784 O O . LEU A 1 100 ? 13.642 0.902 -11.784 1.00 92.38 100 LEU A O 1
ATOM 788 N N . GLY A 1 101 ? 11.999 -0.574 -12.138 1.00 92.88 101 GLY A N 1
ATOM 789 C CA . GLY A 1 101 ? 12.640 -1.616 -11.342 1.00 92.88 101 GLY A CA 1
ATOM 790 C C . GLY A 1 101 ? 12.535 -1.411 -9.822 1.00 92.88 101 GLY A C 1
ATOM 791 O O . GLY A 1 101 ? 13.288 -2.028 -9.076 1.00 92.88 101 GLY A O 1
ATOM 792 N N . GLU A 1 102 ? 11.650 -0.532 -9.342 1.00 94.56 102 GLU A N 1
ATOM 793 C CA . GLU A 1 102 ? 11.560 -0.176 -7.918 1.00 94.56 102 GLU A CA 1
ATOM 794 C C . GLU A 1 102 ? 10.957 -1.324 -7.116 1.00 94.56 102 GLU A C 1
ATOM 796 O O . GLU A 1 102 ? 9.839 -1.735 -7.416 1.00 94.56 102 GLU A O 1
ATOM 801 N N . VAL A 1 103 ? 11.646 -1.791 -6.076 1.00 94.75 103 VAL A N 1
ATOM 802 C CA . VAL A 1 103 ? 11.201 -2.846 -5.148 1.00 94.75 103 VAL A CA 1
ATOM 803 C C . VAL A 1 103 ? 11.317 -2.358 -3.709 1.00 94.75 103 VAL A C 1
ATOM 805 O O . VAL A 1 103 ? 12.074 -1.433 -3.424 1.00 94.75 103 VAL A O 1
ATOM 808 N N . GLY A 1 104 ? 10.595 -2.982 -2.783 1.00 94.88 104 GLY A N 1
ATOM 809 C CA . GLY A 1 104 ? 10.782 -2.698 -1.364 1.00 94.88 104 GLY A CA 1
ATOM 810 C C . GLY A 1 104 ? 9.603 -3.090 -0.492 1.00 94.88 104 GLY A C 1
ATOM 811 O O . GLY A 1 104 ? 8.596 -3.628 -0.959 1.00 94.88 104 GLY A O 1
ATOM 812 N N . LYS A 1 105 ? 9.748 -2.811 0.800 1.00 95.50 105 LYS A N 1
ATOM 813 C CA . LYS A 1 105 ? 8.762 -3.126 1.828 1.00 95.50 105 LYS A CA 1
ATOM 814 C C . LYS A 1 105 ? 8.186 -1.841 2.410 1.00 95.50 105 LYS A C 1
ATOM 816 O O . LYS A 1 105 ? 8.921 -0.890 2.644 1.00 95.50 105 LYS A O 1
ATOM 821 N N . VAL A 1 106 ? 6.879 -1.829 2.641 1.00 95.50 106 VAL A N 1
ATOM 822 C CA . VAL A 1 106 ? 6.169 -0.719 3.282 1.00 95.50 106 VAL A CA 1
ATOM 823 C C . VAL A 1 106 ? 5.405 -1.250 4.483 1.00 95.50 106 VAL A C 1
ATOM 825 O O . VAL A 1 106 ? 4.634 -2.196 4.347 1.00 95.50 106 VAL A O 1
ATOM 828 N N . LEU A 1 107 ? 5.574 -0.634 5.649 1.00 94.88 107 LEU A N 1
ATOM 829 C CA . LEU A 1 107 ? 4.798 -0.951 6.847 1.00 94.88 107 LEU A CA 1
ATOM 830 C C . LEU A 1 107 ? 3.804 0.174 7.124 1.00 94.88 107 LEU A C 1
ATOM 832 O O . LEU A 1 107 ? 4.198 1.308 7.408 1.00 94.88 107 LEU A O 1
ATOM 836 N N . VAL A 1 108 ? 2.511 -0.136 7.056 1.00 95.25 108 VAL A N 1
ATOM 837 C CA . VAL A 1 108 ? 1.427 0.823 7.297 1.00 95.25 108 VAL A CA 1
ATOM 838 C C . VAL A 1 108 ? 0.726 0.499 8.612 1.00 95.25 108 VAL A C 1
ATOM 840 O O . VAL A 1 108 ? 0.137 -0.567 8.767 1.00 95.25 108 VAL A O 1
ATOM 843 N N . GLN A 1 109 ? 0.735 1.452 9.541 1.00 94.31 109 GLN A N 1
ATOM 844 C CA . GLN A 1 109 ? -0.078 1.431 10.751 1.00 94.31 109 GLN A CA 1
ATOM 845 C C . GLN A 1 109 ? -1.489 1.909 10.448 1.00 94.31 109 GLN A C 1
ATOM 847 O O . GLN A 1 109 ? -1.673 3.004 9.907 1.00 94.31 109 GLN A O 1
ATOM 852 N N . ILE A 1 110 ? -2.476 1.143 10.891 1.00 94.31 110 ILE A N 1
ATOM 853 C CA . ILE A 1 110 ? -3.872 1.563 10.938 1.00 94.31 110 ILE A CA 1
ATOM 854 C C . ILE A 1 110 ? -4.246 1.701 12.406 1.00 94.31 110 ILE A C 1
ATOM 856 O O . ILE A 1 110 ? -4.144 0.730 13.155 1.00 94.31 110 ILE A O 1
ATOM 860 N N . LYS A 1 111 ? -4.684 2.891 12.827 1.00 93.06 111 LYS A N 1
ATOM 861 C CA . LYS A 1 111 ? -5.283 3.086 14.157 1.00 93.06 111 LYS A CA 1
ATOM 862 C C . LYS A 1 111 ? -6.764 3.362 14.029 1.00 93.06 111 LYS A C 1
ATOM 864 O O . LYS A 1 111 ? -7.168 4.235 13.257 1.00 93.06 111 LYS A O 1
ATOM 869 N N . TYR A 1 112 ? -7.533 2.641 14.829 1.00 91.50 112 TYR A N 1
ATOM 870 C CA . TYR A 1 112 ? -8.965 2.801 14.972 1.00 91.50 112 TYR A CA 1
ATOM 871 C C . TYR A 1 112 ? -9.276 3.468 16.312 1.00 91.50 112 TYR A C 1
ATOM 873 O O . TYR A 1 112 ? -8.755 3.079 17.357 1.00 91.50 112 TYR A O 1
ATOM 881 N N . PHE A 1 113 ? -10.140 4.474 16.267 1.00 89.75 113 PHE A N 1
ATOM 882 C CA . PHE A 1 113 ? -10.710 5.132 17.434 1.00 89.75 113 PHE A CA 1
ATOM 883 C C . PHE A 1 113 ? -12.229 5.113 17.250 1.00 89.75 113 PHE A C 1
ATOM 885 O O . PHE A 1 113 ? -12.690 5.345 16.135 1.00 89.75 113 PHE A O 1
ATOM 892 N N . SER A 1 114 ? -13.002 4.861 18.309 1.00 89.12 114 SER A N 1
ATOM 893 C CA . SER A 1 114 ? -14.472 4.807 18.219 1.00 89.12 114 SER A CA 1
ATOM 894 C C . SER A 1 114 ? -15.074 6.104 17.670 1.00 89.12 114 SER A C 1
ATOM 896 O O . SER A 1 114 ? -16.005 6.067 16.873 1.00 89.12 114 SER A O 1
ATOM 898 N N . ASP A 1 115 ? -14.478 7.241 18.041 1.00 92.94 115 ASP A N 1
ATOM 899 C CA . ASP A 1 115 ? -15.065 8.566 17.816 1.00 92.94 115 ASP A CA 1
ATOM 900 C C . ASP A 1 115 ? -14.293 9.390 16.773 1.00 92.94 115 ASP A C 1
ATOM 902 O O . ASP A 1 115 ? -14.542 10.584 16.604 1.00 92.94 115 ASP A O 1
ATOM 906 N N . LYS A 1 116 ? -13.290 8.799 16.107 1.00 92.12 116 LYS A N 1
ATOM 907 C CA . LYS A 1 116 ? -12.452 9.510 15.128 1.00 92.12 116 LYS A CA 1
ATOM 908 C C . LYS A 1 116 ? -12.255 8.681 13.863 1.00 92.12 116 LYS A C 1
ATOM 910 O O . LYS A 1 116 ? -12.191 7.455 13.943 1.00 92.12 116 LYS A O 1
ATOM 915 N N . PRO A 1 117 ? -12.078 9.332 12.699 1.00 93.00 117 PRO A N 1
ATOM 916 C CA . PRO A 1 117 ? -11.695 8.637 11.479 1.00 93.00 117 PRO A CA 1
ATOM 917 C C . PRO A 1 117 ? -10.443 7.780 11.692 1.00 93.00 117 PRO A C 1
ATOM 919 O O . PRO A 1 117 ? -9.515 8.182 12.401 1.00 93.00 117 PRO A O 1
ATOM 922 N N . MET A 1 118 ? -10.404 6.615 11.043 1.00 94.38 118 MET A N 1
ATOM 923 C CA . MET A 1 118 ? -9.213 5.769 11.047 1.00 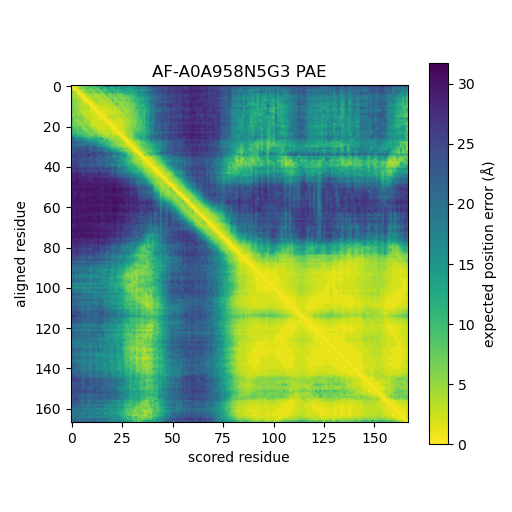94.38 118 MET A CA 1
ATOM 924 C C . MET A 1 118 ? -8.011 6.544 10.511 1.00 94.38 118 MET A C 1
ATOM 926 O O . MET A 1 118 ? -8.103 7.259 9.510 1.00 94.38 118 MET A O 1
ATOM 930 N N . THR A 1 119 ? -6.867 6.374 11.168 1.00 96.31 119 THR A N 1
ATOM 931 C CA . THR A 1 119 ? -5.613 6.996 10.731 1.00 96.31 119 THR A CA 1
ATOM 932 C C . THR A 1 119 ? -4.709 5.954 10.095 1.00 96.31 119 THR A 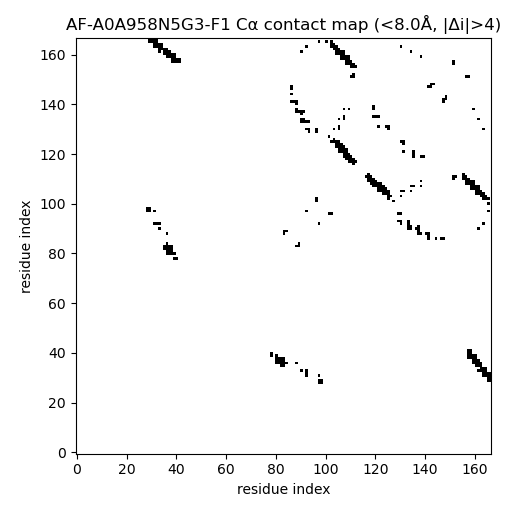C 1
ATOM 934 O O . THR A 1 119 ? -4.598 4.836 10.595 1.00 96.31 119 THR A O 1
ATOM 937 N N . PHE A 1 120 ? -4.068 6.342 8.995 1.00 96.50 120 PHE A N 1
ATOM 938 C CA . PHE A 1 120 ? -3.160 5.507 8.217 1.00 96.50 120 PHE A CA 1
ATOM 939 C C . PHE A 1 120 ? -1.797 6.184 8.223 1.00 96.50 120 PHE A C 1
ATOM 941 O O . PHE A 1 120 ? -1.675 7.318 7.755 1.00 96.50 120 PHE A O 1
ATOM 948 N N . LYS A 1 121 ? -0.785 5.523 8.780 1.00 97.19 121 LYS A N 1
ATOM 949 C CA . LYS A 1 121 ? 0.563 6.080 8.897 1.00 97.19 121 LYS A CA 1
ATOM 950 C C . LYS A 1 121 ? 1.586 5.088 8.373 1.00 97.19 121 LYS A C 1
ATOM 952 O O . LYS A 1 121 ? 1.627 3.955 8.832 1.00 97.19 121 LYS A O 1
ATOM 957 N N . VAL A 1 122 ? 2.447 5.533 7.467 1.00 97.44 122 VAL A N 1
ATOM 958 C CA . VAL A 1 122 ? 3.632 4.766 7.070 1.00 97.44 122 VAL A CA 1
ATOM 959 C C . VAL A 1 122 ? 4.633 4.804 8.229 1.00 97.44 122 VAL A C 1
ATOM 961 O O . VAL A 1 122 ? 5.050 5.886 8.647 1.00 97.44 122 VAL A O 1
ATOM 964 N N . ILE A 1 123 ? 4.952 3.638 8.793 1.00 97.00 123 ILE A N 1
ATOM 965 C CA . ILE A 1 123 ? 5.985 3.470 9.829 1.00 97.00 123 ILE A CA 1
ATOM 966 C C . ILE A 1 123 ? 7.335 3.185 9.168 1.00 97.00 123 ILE A C 1
ATOM 968 O O . ILE A 1 123 ? 8.344 3.759 9.565 1.00 97.00 123 ILE A O 1
ATOM 972 N N . GLU A 1 124 ? 7.332 2.331 8.144 1.00 96.62 124 GLU A N 1
ATOM 973 C CA . GLU A 1 124 ? 8.505 1.948 7.358 1.00 96.62 124 GLU A CA 1
ATOM 974 C C . GLU A 1 124 ? 8.199 2.231 5.884 1.00 96.62 124 GLU A C 1
ATOM 976 O O .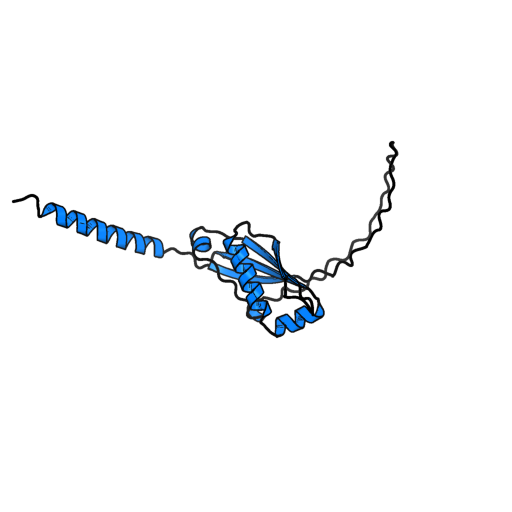 GLU A 1 124 ? 7.201 1.738 5.356 1.00 96.62 124 GLU A O 1
ATOM 981 N N . SER A 1 125 ? 9.016 3.074 5.252 1.00 97.50 125 SER A N 1
ATOM 982 C CA . SER A 1 125 ? 8.904 3.433 3.832 1.00 97.50 125 SER A CA 1
ATOM 983 C C . SER A 1 125 ? 9.766 2.501 2.991 1.00 97.50 125 SER A C 1
ATOM 985 O O . SER A 1 125 ? 10.855 2.118 3.419 1.00 97.50 125 SER A O 1
ATOM 987 N N . SER A 1 126 ? 9.339 2.218 1.760 1.00 96.50 126 SER A N 1
ATOM 988 C CA . SER A 1 126 ? 10.172 1.472 0.811 1.00 96.50 126 SER A CA 1
ATOM 989 C C . SER A 1 126 ? 11.305 2.309 0.206 1.00 96.50 126 SER A C 1
ATOM 991 O O . SER A 1 126 ? 12.045 1.801 -0.630 1.00 96.50 126 SER A O 1
ATOM 993 N N . GLY A 1 127 ? 11.375 3.610 0.511 1.00 97.69 127 GLY A N 1
ATOM 994 C CA . GLY A 1 127 ? 12.226 4.579 -0.187 1.00 97.69 127 GLY A CA 1
ATOM 995 C C . GLY A 1 127 ? 11.625 5.117 -1.494 1.00 97.69 127 GLY A C 1
ATOM 996 O O . GLY A 1 127 ? 12.221 5.986 -2.126 1.00 97.69 127 GLY A O 1
ATOM 997 N N . TYR A 1 128 ? 10.428 4.660 -1.886 1.00 97.69 128 TYR A N 1
ATOM 998 C CA . TYR A 1 128 ? 9.759 5.059 -3.128 1.00 97.69 128 TYR A CA 1
ATOM 999 C C . TYR A 1 128 ? 8.331 5.531 -2.844 1.00 97.69 128 TYR A C 1
ATOM 1001 O O . TYR A 1 128 ? 7.432 4.729 -2.598 1.00 97.69 128 TYR A O 1
ATOM 1009 N N . SER A 1 129 ? 8.086 6.840 -2.968 1.00 97.88 129 SER A N 1
ATOM 1010 C CA . SER A 1 129 ? 6.790 7.456 -2.626 1.00 97.88 129 SER A CA 1
ATOM 1011 C C . SER A 1 129 ? 5.584 6.805 -3.324 1.00 97.88 129 SER A C 1
ATOM 1013 O O . SER A 1 129 ? 4.508 6.707 -2.743 1.00 97.88 129 SER A O 1
ATOM 1015 N N . ARG A 1 130 ? 5.756 6.304 -4.554 1.00 96.69 130 ARG A N 1
ATOM 1016 C CA . ARG A 1 130 ? 4.701 5.602 -5.305 1.00 96.69 130 ARG A CA 1
ATOM 1017 C C . ARG A 1 130 ? 4.289 4.278 -4.658 1.00 96.69 130 ARG A C 1
ATOM 1019 O O . ARG A 1 130 ? 3.100 3.961 -4.632 1.00 96.69 130 ARG A O 1
ATOM 1026 N N . LEU A 1 131 ? 5.257 3.511 -4.158 1.00 95.94 131 LEU A N 1
ATOM 1027 C CA . LEU A 1 131 ? 4.995 2.249 -3.467 1.00 95.94 131 LEU A CA 1
ATOM 1028 C C . LEU A 1 131 ? 4.344 2.520 -2.107 1.00 95.94 131 LEU A C 1
ATOM 1030 O O . LEU A 1 131 ? 3.337 1.891 -1.785 1.00 95.94 131 LEU A O 1
ATOM 1034 N N . ASP A 1 132 ? 4.830 3.529 -1.377 1.00 97.75 132 ASP A N 1
ATOM 1035 C CA . ASP A 1 132 ? 4.242 3.962 -0.103 1.00 97.75 132 ASP A CA 1
ATOM 1036 C C . ASP A 1 132 ? 2.776 4.394 -0.271 1.00 97.75 132 ASP A C 1
ATOM 1038 O O . ASP A 1 132 ? 1.897 3.962 0.476 1.00 97.75 132 ASP A O 1
ATOM 1042 N N . GLN A 1 133 ? 2.483 5.212 -1.289 1.00 97.44 133 GLN A N 1
ATOM 1043 C CA . GLN A 1 133 ? 1.116 5.633 -1.610 1.00 97.44 133 GLN A CA 1
ATOM 1044 C C . GLN A 1 133 ? 0.226 4.443 -1.966 1.00 97.44 133 GLN A C 1
ATOM 1046 O O . GLN A 1 133 ? -0.909 4.369 -1.493 1.00 97.44 133 GLN A O 1
ATOM 1051 N N . SER A 1 134 ? 0.734 3.501 -2.766 1.00 96.06 134 SER A N 1
ATOM 1052 C CA . SER A 1 134 ? -0.011 2.290 -3.113 1.00 96.06 134 SER A CA 1
ATOM 1053 C C . SER A 1 134 ? -0.351 1.453 -1.877 1.00 96.06 134 SER A C 1
ATOM 1055 O O . SER A 1 134 ? -1.507 1.066 -1.695 1.00 96.06 134 SER A O 1
ATOM 1057 N N . ALA A 1 135 ? 0.615 1.248 -0.980 1.00 96.06 135 ALA A N 1
ATOM 1058 C CA . ALA A 1 135 ? 0.401 0.536 0.275 1.00 96.06 135 ALA A CA 1
ATOM 1059 C C . ALA A 1 135 ? -0.653 1.226 1.160 1.00 96.06 135 ALA A C 1
ATOM 1061 O O . ALA A 1 135 ? -1.541 0.567 1.698 1.00 96.06 135 ALA A O 1
ATOM 1062 N N . VAL A 1 136 ? -0.613 2.560 1.278 1.00 96.88 136 VAL A N 1
ATOM 1063 C CA . VAL A 1 136 ? -1.609 3.326 2.051 1.00 96.88 136 VAL A CA 1
ATOM 1064 C C . VAL A 1 136 ? -3.009 3.218 1.441 1.00 96.88 136 VAL A C 1
ATOM 1066 O O . VAL A 1 136 ? -3.986 3.079 2.180 1.00 96.88 136 VAL A O 1
ATOM 1069 N N . LEU A 1 137 ? -3.132 3.265 0.112 1.00 96.00 137 LEU A N 1
ATOM 1070 C CA . LEU A 1 137 ? -4.417 3.082 -0.569 1.00 96.00 137 LEU A CA 1
ATOM 1071 C C . LEU A 1 137 ? -4.977 1.676 -0.333 1.00 96.00 137 LEU A C 1
ATOM 1073 O O . LEU A 1 137 ? -6.143 1.550 0.040 1.00 96.00 137 LEU A O 1
ATOM 1077 N N . ALA A 1 138 ? -4.137 0.647 -0.454 1.00 94.06 138 ALA A N 1
ATOM 1078 C CA . ALA A 1 138 ? -4.516 -0.736 -0.181 1.00 94.06 138 ALA A CA 1
ATOM 1079 C C . ALA A 1 138 ? -4.945 -0.935 1.281 1.00 94.06 138 ALA A C 1
ATOM 1081 O O . ALA A 1 138 ? -5.961 -1.569 1.554 1.00 94.06 138 ALA A O 1
ATOM 1082 N N . ALA A 1 139 ? -4.223 -0.334 2.232 1.00 93.75 139 ALA A N 1
ATOM 1083 C CA . ALA A 1 139 ? -4.584 -0.336 3.649 1.00 93.75 139 ALA A CA 1
ATOM 1084 C C . ALA A 1 139 ? -5.938 0.352 3.907 1.00 93.75 139 ALA A C 1
ATOM 1086 O O . ALA A 1 139 ? -6.742 -0.126 4.707 1.00 93.75 139 ALA A O 1
ATOM 1087 N N . ARG A 1 140 ? -6.221 1.460 3.212 1.00 94.62 140 ARG A N 1
ATOM 1088 C CA . ARG A 1 140 ? -7.502 2.175 3.311 1.00 94.62 140 ARG A CA 1
ATOM 1089 C C . ARG A 1 140 ? -8.661 1.376 2.726 1.00 94.62 140 ARG A C 1
ATOM 1091 O O . ARG A 1 140 ? -9.763 1.424 3.263 1.00 94.62 140 ARG A O 1
ATOM 1098 N N . GLU A 1 141 ? -8.431 0.667 1.630 1.00 92.69 141 GLU A N 1
ATOM 1099 C CA . GLU A 1 141 ? -9.428 -0.224 1.043 1.00 92.69 141 GLU A CA 1
ATOM 1100 C C . GLU A 1 141 ? -9.691 -1.431 1.949 1.00 92.69 141 GLU A C 1
ATOM 1102 O O . GLU A 1 141 ? -10.845 -1.726 2.252 1.00 92.69 141 GLU A O 1
ATOM 1107 N N . ALA A 1 142 ? -8.632 -2.036 2.494 1.00 90.38 142 ALA A N 1
ATOM 1108 C CA . ALA A 1 142 ? -8.717 -3.113 3.476 1.00 90.38 142 ALA A CA 1
ATOM 1109 C C . ALA A 1 142 ? -9.544 -2.730 4.709 1.00 90.38 142 ALA A C 1
ATOM 1111 O O . ALA A 1 142 ? -10.311 -3.541 5.219 1.00 90.38 142 ALA A O 1
ATOM 1112 N N . ALA A 1 143 ? -9.425 -1.483 5.170 1.00 90.25 143 ALA A N 1
ATOM 1113 C CA . ALA A 1 143 ? -10.180 -0.956 6.304 1.00 90.25 143 ALA A CA 1
ATOM 1114 C C . ALA A 1 143 ? -11.703 -0.901 6.085 1.00 90.25 143 ALA A C 1
ATOM 1116 O O . ALA A 1 143 ? -12.440 -0.719 7.050 1.00 90.25 143 ALA A O 1
ATOM 1117 N N . LYS A 1 144 ? -12.185 -1.075 4.847 1.00 91.38 144 LYS A N 1
ATOM 1118 C CA . LYS A 1 144 ? -13.616 -1.213 4.538 1.00 91.38 144 LYS A CA 1
ATOM 1119 C C . LYS A 1 144 ? -14.124 -2.649 4.699 1.00 91.38 144 LYS A C 1
ATOM 1121 O O . LYS A 1 144 ? -15.331 -2.862 4.686 1.00 91.38 144 LYS A O 1
ATOM 1126 N N . ASN A 1 145 ? -13.232 -3.633 4.832 1.00 88.44 145 ASN A N 1
ATOM 1127 C CA . ASN A 1 145 ? -13.600 -5.032 5.013 1.00 88.44 145 ASN A CA 1
ATOM 1128 C C . ASN A 1 145 ? -14.077 -5.278 6.455 1.00 88.44 145 ASN A C 1
ATOM 1130 O O . ASN A 1 145 ? -13.320 -5.086 7.408 1.00 88.44 145 ASN A O 1
ATOM 1134 N N . GLU A 1 146 ? -15.309 -5.767 6.617 1.00 86.00 146 GLU A N 1
ATOM 1135 C CA . GLU A 1 146 ? -15.923 -6.045 7.923 1.00 86.00 146 GLU A CA 1
ATOM 1136 C C . GLU A 1 146 ? -15.081 -6.965 8.817 1.00 86.00 146 GLU A C 1
ATOM 1138 O O . GLU A 1 146 ? -15.006 -6.757 10.029 1.00 86.00 146 GLU A O 1
ATOM 1143 N N . ASN A 1 147 ? -14.409 -7.964 8.237 1.00 84.50 147 ASN A N 1
ATOM 1144 C CA . ASN A 1 147 ? -13.577 -8.898 8.998 1.00 84.50 147 ASN A CA 1
ATOM 1145 C C . ASN A 1 147 ? -12.362 -8.193 9.609 1.00 84.50 147 ASN A C 1
ATOM 1147 O O . ASN A 1 147 ? -12.002 -8.443 10.761 1.00 84.50 147 ASN A O 1
ATOM 1151 N N . LEU A 1 148 ? -11.761 -7.268 8.859 1.00 80.38 148 LEU A N 1
ATOM 1152 C CA . LEU A 1 148 ? -10.635 -6.474 9.335 1.00 80.38 148 LEU A CA 1
ATOM 1153 C C . LEU A 1 148 ? -11.088 -5.440 10.374 1.00 80.38 148 LEU A C 1
ATOM 1155 O O . LEU A 1 148 ? -10.382 -5.217 11.355 1.00 80.38 148 LEU A O 1
ATOM 1159 N N . ILE A 1 149 ? -12.292 -4.880 10.225 1.00 82.56 149 ILE A N 1
ATOM 1160 C CA . ILE A 1 149 ? -12.898 -3.987 11.224 1.00 82.56 149 ILE A CA 1
ATOM 1161 C C . ILE A 1 149 ? -13.129 -4.722 12.551 1.00 82.56 149 ILE A C 1
ATOM 1163 O O . ILE A 1 149 ? -12.729 -4.215 13.598 1.00 82.56 149 ILE A O 1
ATOM 1167 N N . LYS A 1 150 ? -13.707 -5.932 12.535 1.00 84.44 150 LYS A N 1
ATOM 1168 C CA . LYS A 1 150 ? -13.901 -6.752 13.752 1.00 84.44 150 LYS A CA 1
ATOM 1169 C C . LYS A 1 150 ? -12.589 -6.977 14.502 1.0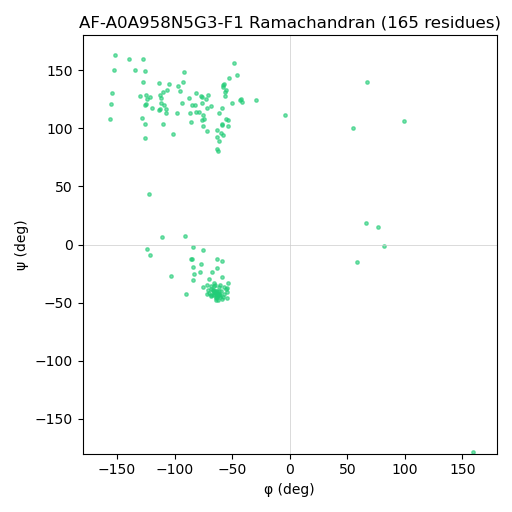0 84.44 150 LYS A C 1
ATOM 1171 O O . LYS A 1 150 ? -12.528 -6.888 15.728 1.00 84.44 150 LYS A O 1
ATOM 1176 N N . TYR A 1 151 ? -11.521 -7.223 13.757 1.00 77.31 151 TYR A N 1
ATOM 1177 C CA . TYR A 1 151 ? -10.198 -7.415 14.325 1.00 77.31 151 TYR A CA 1
ATOM 1178 C C . TYR A 1 151 ? -9.583 -6.106 14.859 1.00 77.31 151 TYR A C 1
ATOM 1180 O O . TYR A 1 151 ? -9.065 -6.082 15.978 1.00 77.31 151 TYR A O 1
ATOM 1188 N N . LEU A 1 152 ? -9.718 -4.997 14.122 1.00 78.94 152 LEU A N 1
ATOM 1189 C CA . LEU A 1 152 ? -9.324 -3.650 14.559 1.00 78.94 152 LEU A CA 1
ATOM 1190 C C . LEU A 1 152 ? -10.011 -3.237 15.866 1.00 78.94 152 LEU A C 1
ATOM 1192 O O . LEU A 1 152 ? -9.344 -2.707 16.753 1.00 78.94 152 LEU A O 1
ATOM 1196 N N . LEU A 1 153 ? -11.308 -3.527 16.012 1.00 80.75 153 LEU A N 1
ATOM 1197 C CA . LEU A 1 153 ? -12.093 -3.237 17.220 1.00 80.75 153 LEU A CA 1
ATOM 1198 C C . LEU A 1 153 ? -11.526 -3.914 18.475 1.00 80.75 153 LEU A C 1
ATOM 1200 O O . LEU A 1 153 ? -11.673 -3.396 19.576 1.00 80.75 153 LEU A O 1
ATOM 1204 N N . THR A 1 154 ? -10.842 -5.050 18.321 1.00 83.75 154 THR A N 1
ATOM 1205 C CA . THR A 1 154 ? -10.272 -5.792 19.456 1.00 83.75 154 THR A CA 1
ATOM 1206 C C . THR A 1 154 ? -8.912 -5.236 19.897 1.00 83.75 154 THR A C 1
ATOM 1208 O O . THR A 1 154 ? -8.500 -5.426 21.042 1.00 83.75 154 THR A O 1
ATOM 1211 N N . LYS A 1 155 ? -8.166 -4.583 18.994 1.00 78.12 155 LYS A N 1
ATOM 1212 C CA . LYS A 1 155 ? -6.754 -4.215 19.217 1.00 78.12 155 LYS A CA 1
ATOM 1213 C C . LYS A 1 155 ? -6.464 -2.718 19.129 1.00 78.12 155 LYS A C 1
ATOM 1215 O O . LYS A 1 155 ? -5.349 -2.321 19.458 1.00 78.12 155 LYS A O 1
ATOM 1220 N N . ASN A 1 156 ? -7.420 -1.896 18.695 1.00 87.00 156 ASN A N 1
ATOM 1221 C CA . ASN A 1 156 ? -7.308 -0.453 18.420 1.00 87.00 156 ASN A CA 1
ATOM 1222 C C . ASN A 1 156 ? -6.252 -0.058 17.366 1.00 87.00 156 ASN A C 1
ATOM 1224 O O . ASN A 1 156 ? -6.269 1.064 16.862 1.00 87.00 156 ASN A O 1
ATOM 1228 N N . GLN A 1 157 ? -5.335 -0.955 17.005 1.00 90.19 157 GLN A N 1
ATOM 1229 C CA . GLN A 1 157 ? -4.338 -0.755 15.965 1.00 90.19 157 GLN A CA 1
ATOM 1230 C C . GLN A 1 157 ? -3.910 -2.081 15.334 1.00 90.19 157 GLN A C 1
ATOM 1232 O O . GLN A 1 157 ? -3.884 -3.114 16.007 1.00 90.19 157 GLN A O 1
ATOM 1237 N N . ILE A 1 158 ? -3.533 -2.028 14.058 1.00 90.25 158 ILE A N 1
ATOM 1238 C CA . ILE A 1 158 ? -2.869 -3.119 13.332 1.00 90.25 158 ILE A CA 1
ATOM 1239 C C . ILE A 1 158 ? -1.780 -2.556 12.430 1.00 90.25 158 ILE A C 1
ATOM 1241 O O . ILE A 1 158 ? -1.820 -1.384 12.047 1.00 90.25 158 ILE A O 1
ATOM 1245 N N . GLU A 1 159 ? -0.839 -3.411 12.054 1.00 90.69 159 GLU A N 1
ATOM 1246 C CA . GLU A 1 159 ? 0.217 -3.073 11.110 1.00 90.69 159 GLU A CA 1
ATOM 1247 C C . GLU A 1 159 ? 0.157 -4.019 9.918 1.00 90.69 159 GLU A C 1
ATOM 1249 O O . GLU A 1 159 ? 0.119 -5.240 10.077 1.00 90.69 159 GLU A O 1
ATOM 1254 N N . LEU A 1 160 ? 0.109 -3.434 8.724 1.00 90.94 160 LEU A N 1
ATOM 1255 C CA . LEU A 1 160 ? 0.101 -4.144 7.455 1.00 90.94 160 LEU A CA 1
ATOM 1256 C C . LEU A 1 160 ? 1.458 -3.954 6.788 1.00 90.94 160 LEU A C 1
ATOM 1258 O O . LEU A 1 160 ? 1.810 -2.839 6.397 1.00 90.94 160 LEU A O 1
ATOM 1262 N N . ALA A 1 161 ? 2.216 -5.038 6.660 1.00 91.62 161 ALA A N 1
ATOM 1263 C CA . ALA A 1 161 ? 3.434 -5.056 5.867 1.00 91.62 161 ALA A CA 1
ATOM 1264 C C . ALA A 1 161 ? 3.080 -5.390 4.417 1.00 91.62 161 ALA A C 1
ATOM 1266 O O . ALA A 1 161 ? 2.455 -6.415 4.176 1.00 91.62 161 ALA A O 1
ATOM 1267 N N . PHE A 1 162 ? 3.495 -4.559 3.469 1.00 90.81 162 PHE A N 1
ATOM 1268 C CA . PHE A 1 162 ? 3.352 -4.772 2.033 1.00 90.81 162 PHE A CA 1
ATOM 1269 C C . PHE A 1 162 ? 4.727 -4.989 1.423 1.00 90.81 162 PHE A C 1
ATOM 1271 O O . PHE A 1 162 ? 5.606 -4.141 1.579 1.00 90.81 162 PHE A O 1
ATOM 1278 N N . GLU A 1 163 ? 4.910 -6.093 0.704 1.00 92.62 163 GLU A N 1
ATOM 1279 C CA . GLU A 1 163 ? 6.158 -6.365 -0.003 1.00 92.62 163 GLU A CA 1
ATOM 1280 C C . GLU A 1 163 ? 5.983 -6.328 -1.528 1.00 92.62 163 GLU A C 1
ATOM 1282 O O . GLU A 1 163 ? 5.265 -7.139 -2.128 1.00 92.62 163 GLU A O 1
ATOM 1287 N N . PHE A 1 164 ? 6.675 -5.378 -2.157 1.00 91.06 164 PHE A N 1
ATOM 1288 C CA . PHE A 1 164 ? 6.705 -5.171 -3.599 1.00 91.06 164 PHE A CA 1
ATOM 1289 C C . PHE A 1 164 ? 7.953 -5.831 -4.189 1.00 91.06 164 PHE A C 1
ATOM 1291 O O . PHE A 1 164 ? 9.076 -5.391 -3.935 1.00 91.06 164 PHE A O 1
ATOM 1298 N N . ARG A 1 165 ? 7.751 -6.878 -4.998 1.00 89.44 165 ARG A N 1
ATOM 1299 C CA . ARG A 1 165 ? 8.810 -7.589 -5.728 1.00 89.44 165 ARG A CA 1
ATOM 1300 C C . ARG A 1 165 ? 8.503 -7.642 -7.226 1.00 89.44 165 ARG A C 1
ATOM 1302 O O . ARG A 1 165 ? 7.343 -7.701 -7.644 1.00 89.44 165 ARG A O 1
ATOM 1309 N N . LEU A 1 166 ? 9.555 -7.652 -8.034 1.00 86.31 166 LEU A N 1
ATOM 1310 C CA . LEU A 1 166 ? 9.479 -7.970 -9.458 1.00 86.31 166 LEU A CA 1
ATOM 1311 C C . LEU A 1 166 ? 9.731 -9.469 -9.626 1.00 86.31 166 LEU A C 1
ATOM 1313 O O . LEU A 1 166 ? 10.554 -10.028 -8.900 1.00 86.31 166 LEU A O 1
ATOM 1317 N N . LYS A 1 167 ? 8.985 -10.111 -10.526 1.00 77.94 167 LYS A N 1
ATOM 1318 C CA . LYS A 1 167 ? 9.278 -11.479 -10.960 1.00 77.94 167 LYS A CA 1
ATOM 1319 C C . LYS A 1 167 ? 10.156 -11.469 -12.196 1.00 77.94 167 LYS A C 1
ATOM 1321 O O . LYS A 1 167 ? 9.998 -10.524 -13.004 1.00 77.94 167 LYS A O 1
#

Foldseek 3Di:
DPPPPVVVVVVVVVVVVVVVVVVVLPPDQFDKDFDFKFKDDDDPPPPPPPDDDDDDDDDDDDDDDDPDPDPDDDDDPPDPGPGCVVLVQDFDDDSVCSSVQQWAKWKWKWFDDPPDDIDIDTPDDRPDVRSNVSVSVSVVVSCVRPVVVVVCVVRRMIMIMITIHTD

Mean predicted aligned error: 13.71 Å

Solvent-accessible surface area (backbone atoms only — not comparable to full-atom values): 10410 Å² total; per-residue (Å²): 142,78,72,73,68,63,57,58,55,56,56,51,53,52,56,50,49,53,54,53,51,58,54,58,70,59,75,75,64,59,62,66,44,73,78,49,31,34,52,50,81,74,78,82,74,73,78,77,81,71,82,79,74,92,83,79,87,82,88,84,89,81,94,70,92,73,91,71,90,69,76,82,78,69,77,75,80,86,69,74,65,50,51,28,64,84,69,71,40,64,64,66,80,50,68,66,43,51,73,69,68,65,56,41,46,28,30,36,36,39,40,54,49,99,91,47,81,70,44,79,42,77,80,39,71,38,87,41,71,68,58,40,50,28,47,52,51,24,53,58,56,35,62,71,37,67,73,51,42,60,52,34,74,76,58,40,46,49,30,44,33,38,35,44,43,77,96

pLDDT: mean 75.79, std 16.61, range [43.34, 97.88]